Protein AF-A0A918JK34-F1 (afdb_monomer_lite)

InterPro domains:
  IPR000486 Extradiol ring-cleavage dioxygenase, class I /II [PS00082] (30-50)
  IPR029068 Glyoxalase/Bleomycin resistance protein/Dihydroxybiphenyl dioxygenase [G3DSA:3.10.180.10] (4-83)
  IPR029068 Glyoxalase/Bleomycin resistance protein/Dihydroxybiphenyl dioxygenase [SSF54593] (15-55)

Secondary structure (DSSP, 8-state):
---HHHHHHHHHHHHHHHHHTTT--EEEEEEETTTEEEEEEE-TTS-E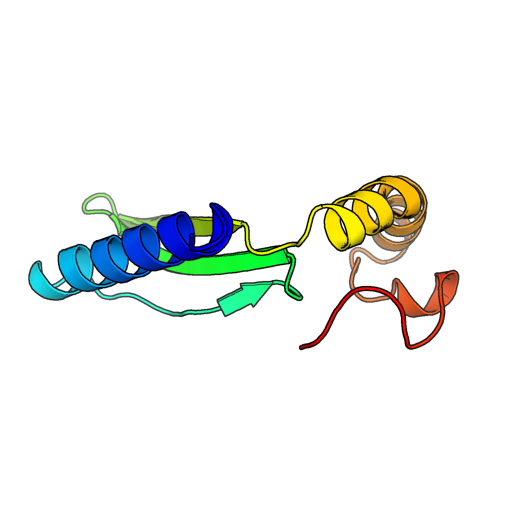EEEEEE---HHHHHHHHHHHHHHHHHHHHHS-GGGGHHHH-S-SS---

Sequence (96 aa):
MFPLAWRLVGCWLKAKADLEAKDVSVIGPVNHDDFLLSIYFFDPSGHRLELGVHTATPEQDKVFREEAMSVLEVWEKTYDWSRRERVFGAATGYSR

Radius of gyration: 16.18 Å; chains: 1; bounding box: 29×41×42 Å

Organism: NCBI:txid797535

Structure (mmCIF, N/CA/C/O backbone):
data_AF-A0A918JK34-F1
#
_entry.id   AF-A0A918JK34-F1
#
loop_
_atom_site.group_PDB
_atom_site.id
_atom_site.type_symbol
_atom_site.label_atom_id
_atom_site.label_alt_id
_atom_site.label_comp_id
_atom_site.label_asym_id
_atom_site.label_entity_id
_atom_site.label_seq_id
_atom_site.pdbx_PDB_ins_code
_atom_site.Cartn_x
_atom_site.Cartn_y
_atom_site.Cartn_z
_atom_site.occupancy
_atom_site.B_iso_or_equiv
_atom_site.auth_seq_id
_atom_site.auth_comp_id
_atom_site.auth_asym_id
_atom_site.auth_atom_id
_atom_site.pdbx_PDB_model_num
ATOM 1 N N . MET A 1 1 ? 0.511 -28.040 1.747 1.00 46.22 1 MET A N 1
ATOM 2 C CA . MET A 1 1 ? 1.312 -27.048 2.497 1.00 46.22 1 MET A CA 1
ATOM 3 C C . MET A 1 1 ? 1.018 -25.690 1.880 1.00 46.22 1 MET A C 1
ATOM 5 O O . MET A 1 1 ? 1.252 -25.547 0.690 1.00 46.22 1 MET A O 1
ATOM 9 N N . PHE A 1 2 ? 0.398 -24.760 2.611 1.00 55.00 2 PHE A N 1
ATOM 10 C CA . PHE A 1 2 ? 0.060 -23.440 2.058 1.00 55.00 2 PHE A CA 1
ATOM 11 C C . PHE A 1 2 ? 1.329 -22.578 1.919 1.00 55.00 2 PHE A C 1
ATOM 13 O O . PHE A 1 2 ? 2.182 -22.651 2.807 1.00 55.00 2 PHE A O 1
ATOM 20 N N . PRO A 1 3 ? 1.475 -21.776 0.848 1.00 69.12 3 PRO A N 1
ATOM 21 C CA . PRO A 1 3 ? 2.602 -20.856 0.696 1.00 69.12 3 PRO A CA 1
ATOM 22 C C . PRO A 1 3 ? 2.686 -19.872 1.872 1.00 69.12 3 PRO A C 1
ATOM 24 O O . PRO A 1 3 ? 1.656 -19.445 2.395 1.00 69.12 3 PRO A O 1
ATOM 27 N N . LEU A 1 4 ? 3.901 -19.474 2.269 1.00 66.62 4 LEU A N 1
ATOM 28 C CA . LEU A 1 4 ? 4.145 -18.544 3.385 1.00 66.62 4 LEU A CA 1
ATOM 29 C C . LEU A 1 4 ? 3.331 -17.240 3.259 1.00 66.62 4 LEU A C 1
ATOM 31 O O . LEU A 1 4 ? 2.806 -16.751 4.260 1.00 66.62 4 LEU A O 1
ATOM 35 N N . ALA A 1 5 ? 3.155 -16.737 2.033 1.00 66.19 5 ALA A N 1
ATOM 36 C CA . ALA A 1 5 ? 2.352 -15.552 1.725 1.00 66.19 5 ALA A CA 1
ATOM 37 C C . ALA A 1 5 ? 0.897 -15.669 2.221 1.00 66.19 5 ALA A C 1
ATOM 39 O O . ALA A 1 5 ? 0.365 -14.737 2.818 1.00 66.19 5 ALA A O 1
ATOM 40 N N . TRP A 1 6 ? 0.274 -16.846 2.094 1.00 73.56 6 TRP A N 1
ATOM 41 C CA . TRP A 1 6 ? -1.105 -17.066 2.549 1.00 73.56 6 TRP A CA 1
ATOM 42 C C . TRP A 1 6 ? -1.237 -16.981 4.075 1.00 73.56 6 TRP A C 1
ATOM 44 O O . TRP A 1 6 ? -2.239 -16.505 4.608 1.00 73.56 6 TRP A O 1
ATOM 54 N N . ARG A 1 7 ? -0.194 -17.401 4.800 1.00 84.75 7 ARG A N 1
ATOM 55 C CA . ARG A 1 7 ? -0.161 -17.304 6.263 1.00 84.75 7 ARG A CA 1
ATOM 56 C C . ARG A 1 7 ? -0.054 -15.852 6.726 1.00 84.75 7 ARG A C 1
ATOM 58 O O . ARG A 1 7 ? -0.707 -15.488 7.699 1.00 84.75 7 ARG A O 1
ATOM 65 N N . LEU A 1 8 ? 0.734 -15.033 6.029 1.00 88.00 8 LEU A N 1
ATOM 66 C CA . LEU A 1 8 ? 0.877 -13.611 6.343 1.00 88.00 8 LEU A CA 1
ATOM 67 C C . LEU A 1 8 ? -0.420 -12.844 6.077 1.00 88.00 8 LEU A C 1
ATOM 69 O O . LEU A 1 8 ? -0.849 -12.085 6.943 1.00 88.00 8 LEU A O 1
ATOM 73 N N . VAL A 1 9 ? -1.096 -13.112 4.954 1.00 93.19 9 VAL A N 1
ATOM 74 C CA . VAL A 1 9 ? -2.418 -12.531 4.658 1.00 93.19 9 VAL A CA 1
ATOM 75 C C . VAL A 1 9 ? -3.443 -12.929 5.723 1.00 93.19 9 VAL A C 1
ATOM 77 O O . VAL A 1 9 ? -4.193 -12.081 6.200 1.00 93.19 9 VAL A O 1
ATOM 80 N N . GLY A 1 10 ? -3.437 -14.187 6.176 1.00 95.12 10 GLY A N 1
ATOM 81 C CA . GLY A 1 10 ? -4.299 -14.635 7.274 1.00 95.12 10 GLY A CA 1
ATOM 82 C C . GLY A 1 10 ? -4.039 -13.896 8.594 1.00 95.12 10 GLY A C 1
ATOM 83 O O . GLY A 1 10 ? -4.982 -13.444 9.244 1.00 95.12 10 GLY A O 1
ATOM 84 N N . CYS A 1 11 ? -2.771 -13.723 8.983 1.00 95.88 11 CYS A N 1
ATOM 85 C CA . CYS A 1 11 ? -2.405 -12.933 10.166 1.00 95.88 11 CYS A CA 1
ATOM 86 C C . CYS A 1 11 ? -2.827 -11.463 10.032 1.00 95.88 11 CYS A C 1
ATOM 88 O O . CYS A 1 11 ? -3.292 -10.863 10.998 1.00 95.88 11 CYS A O 1
ATOM 90 N N . TRP A 1 12 ? -2.692 -10.896 8.836 1.00 97.19 12 TRP A N 1
ATOM 91 C CA . TRP A 1 12 ? -3.072 -9.522 8.539 1.00 97.19 12 TRP A CA 1
ATOM 92 C C . TRP A 1 12 ? -4.594 -9.308 8.611 1.00 97.19 12 TRP A C 1
ATOM 94 O O . TRP A 1 12 ? -5.053 -8.375 9.270 1.00 97.19 12 TRP A O 1
ATOM 104 N N . LEU A 1 13 ? -5.392 -10.228 8.057 1.00 97.00 13 LEU A N 1
ATOM 105 C CA . LEU A 1 13 ? -6.854 -10.225 8.205 1.00 97.00 13 LEU A CA 1
ATOM 106 C C . LEU A 1 13 ? -7.282 -10.361 9.670 1.00 97.00 13 LEU A C 1
ATOM 108 O O . LEU A 1 13 ? -8.229 -9.706 10.105 1.00 97.00 13 LEU A O 1
ATOM 112 N N . LYS A 1 14 ? -6.565 -11.175 10.452 1.00 97.88 14 LYS A N 1
ATOM 113 C CA . LYS A 1 14 ? -6.795 -11.265 11.895 1.00 97.88 14 LYS A CA 1
ATOM 114 C C . LYS A 1 14 ? -6.489 -9.941 12.601 1.00 97.88 14 LYS A C 1
ATOM 116 O O . LYS A 1 14 ? -7.282 -9.524 13.436 1.00 97.88 14 LYS A O 1
ATOM 121 N N . ALA A 1 15 ? -5.393 -9.268 12.257 1.00 97.75 15 ALA A N 1
ATOM 122 C CA . ALA A 1 15 ? -5.061 -7.964 12.830 1.00 97.75 15 ALA A CA 1
ATOM 123 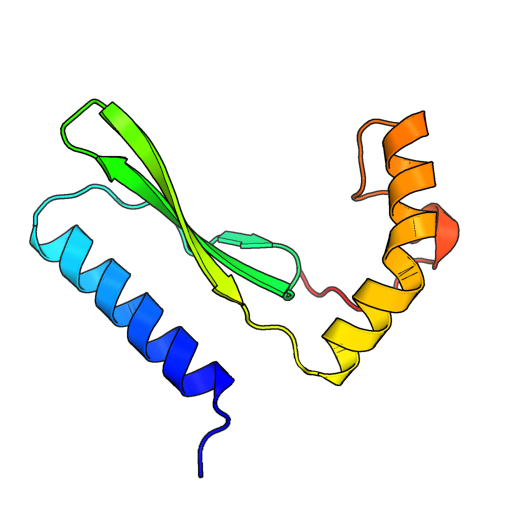C C . ALA A 1 15 ? -6.134 -6.908 12.513 1.00 97.75 15 ALA A C 1
ATOM 125 O O . ALA A 1 15 ? -6.524 -6.160 13.406 1.00 97.75 15 ALA A O 1
ATOM 126 N N . LYS A 1 16 ? -6.665 -6.900 11.280 1.00 98.06 16 LYS A N 1
ATOM 127 C CA . LYS A 1 16 ? -7.819 -6.070 10.901 1.00 98.06 16 LYS A CA 1
ATOM 128 C C . LYS A 1 16 ? -9.014 -6.321 11.829 1.00 98.06 16 LYS A C 1
ATOM 130 O O . LYS A 1 16 ? -9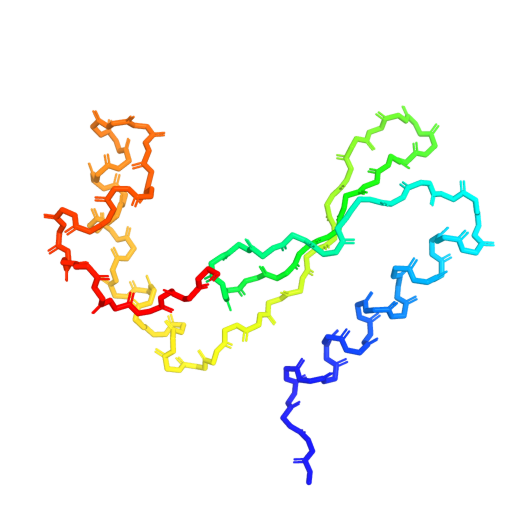.523 -5.380 12.430 1.00 98.06 16 LYS A O 1
ATOM 135 N N . ALA A 1 17 ? -9.415 -7.583 11.989 1.00 98.19 17 ALA A N 1
ATOM 136 C CA . ALA A 1 17 ? -10.538 -7.951 12.853 1.00 98.19 17 ALA A CA 1
ATOM 137 C C . ALA A 1 17 ? -10.288 -7.581 14.326 1.00 98.19 17 ALA A C 1
ATOM 139 O O . ALA A 1 17 ? -11.190 -7.106 15.010 1.00 98.19 17 ALA A O 1
ATOM 140 N N . ASP A 1 18 ? -9.056 -7.755 14.811 1.00 98.31 18 ASP A N 1
ATOM 141 C CA . ASP A 1 18 ? -8.671 -7.411 16.181 1.00 98.31 18 ASP A CA 1
ATOM 142 C C . ASP A 1 18 ? -8.662 -5.883 16.426 1.00 98.31 18 ASP A C 1
ATOM 144 O O . ASP A 1 18 ? -8.746 -5.471 17.586 1.00 98.31 18 ASP A O 1
ATOM 148 N N . LEU A 1 19 ? -8.522 -5.048 15.386 1.00 98.19 19 LEU A N 1
ATOM 149 C CA . LEU A 1 19 ? -8.672 -3.585 15.458 1.00 98.19 19 LEU A CA 1
ATOM 150 C C . LEU A 1 19 ? -10.152 -3.191 15.483 1.00 98.19 19 LEU A C 1
ATOM 152 O O . LEU A 1 19 ? -10.573 -2.452 16.371 1.00 98.19 19 LEU A O 1
ATOM 156 N N . GLU A 1 20 ? -10.948 -3.740 14.564 1.00 97.88 20 GLU A N 1
ATOM 157 C CA . GLU A 1 20 ? -12.392 -3.482 14.476 1.00 97.88 20 GLU A CA 1
ATOM 158 C C . GLU A 1 20 ? -13.124 -3.905 15.761 1.00 97.88 20 GLU A C 1
ATOM 160 O O . GLU A 1 20 ? -13.985 -3.181 16.250 1.00 97.88 20 GLU A O 1
ATOM 165 N N . ALA A 1 21 ? -12.723 -5.023 16.378 1.00 98.38 21 ALA A N 1
ATOM 166 C CA . ALA A 1 21 ? -13.268 -5.488 17.658 1.00 98.38 21 ALA A CA 1
ATOM 167 C C . ALA A 1 21 ? -12.929 -4.583 18.861 1.00 98.38 21 ALA A C 1
ATOM 169 O O . ALA A 1 21 ? -13.472 -4.786 19.945 1.00 98.38 21 ALA A O 1
ATOM 170 N N . LYS A 1 22 ? -12.013 -3.620 18.696 1.00 97.50 22 LYS A N 1
ATOM 171 C CA . LYS A 1 22 ? -11.656 -2.605 19.701 1.00 97.50 22 LYS A CA 1
ATOM 172 C C . LYS A 1 22 ? -12.207 -1.222 19.340 1.00 97.50 22 LYS A C 1
ATOM 174 O O . LYS A 1 22 ? -11.652 -0.219 19.782 1.00 97.50 22 LYS A O 1
ATOM 179 N N . ASP A 1 23 ? -13.237 -1.175 18.495 1.00 97.19 23 ASP A N 1
ATOM 180 C CA . ASP A 1 23 ? -13.880 0.052 18.012 1.00 97.19 23 ASP A CA 1
ATOM 181 C C . ASP A 1 23 ? -12.928 1.008 17.263 1.00 97.19 23 ASP A C 1
ATOM 183 O O . ASP A 1 23 ? -13.183 2.208 17.144 1.00 97.19 23 ASP A O 1
ATOM 187 N N . VAL A 1 24 ? -11.826 0.485 16.712 1.00 98.12 24 VAL A N 1
ATOM 188 C CA . VAL A 1 24 ? -10.952 1.247 15.813 1.00 98.12 24 VAL A CA 1
ATOM 189 C C . VAL A 1 24 ? -11.564 1.228 14.416 1.00 98.12 24 VAL A C 1
ATOM 191 O O . VAL A 1 24 ? -11.781 0.165 13.838 1.00 98.12 24 VAL A O 1
ATOM 194 N N . SER A 1 25 ? -11.817 2.408 13.847 1.00 97.62 25 SER A N 1
ATOM 195 C CA . SER A 1 25 ? -12.274 2.533 12.460 1.00 97.62 25 SER A CA 1
ATOM 196 C C . SER A 1 25 ? -11.141 2.193 11.489 1.00 97.62 25 SER A C 1
ATOM 198 O O . SER A 1 25 ? -10.066 2.798 11.547 1.00 97.62 25 SER A O 1
ATOM 200 N N . VAL A 1 26 ? -11.385 1.229 10.597 1.00 98.25 26 VAL A N 1
ATOM 201 C CA . VAL A 1 26 ? -10.401 0.719 9.636 1.00 98.25 26 VAL A CA 1
ATOM 202 C C . VAL A 1 26 ? -10.905 0.900 8.202 1.00 98.25 26 VAL A C 1
ATOM 204 O O . VAL A 1 26 ? -12.035 0.548 7.878 1.00 98.25 26 VAL A O 1
ATOM 207 N N . ILE A 1 27 ? -10.040 1.406 7.322 1.00 97.69 27 ILE A N 1
ATOM 208 C CA . ILE A 1 27 ? -10.258 1.513 5.872 1.00 97.69 27 ILE A CA 1
ATOM 209 C C . ILE A 1 27 ? -9.416 0.446 5.162 1.00 97.69 27 ILE A C 1
ATOM 211 O O . ILE A 1 27 ? -8.243 0.281 5.485 1.00 97.69 27 ILE A O 1
ATOM 215 N N . GLY A 1 28 ? -9.985 -0.243 4.170 1.00 94.94 28 GLY A N 1
ATOM 216 C CA . GLY A 1 28 ? -9.302 -1.251 3.345 1.00 94.94 28 GLY A CA 1
ATOM 217 C C . GLY A 1 28 ? -9.956 -2.643 3.409 1.00 94.94 28 GLY A C 1
ATOM 218 O O . GLY A 1 28 ? -10.989 -2.795 4.069 1.00 94.94 28 GLY A O 1
ATOM 219 N N . PRO A 1 29 ? -9.384 -3.680 2.757 1.00 95.56 29 PRO A N 1
ATOM 220 C CA . PRO A 1 29 ? -8.105 -3.701 2.032 1.00 95.56 29 PRO A CA 1
ATOM 221 C C . PRO A 1 29 ? -8.013 -2.686 0.891 1.00 95.56 29 PRO A C 1
ATOM 223 O O . PRO A 1 29 ? -8.951 -2.535 0.114 1.00 95.56 29 PRO A O 1
ATOM 226 N N . VAL A 1 30 ? -6.856 -2.044 0.764 1.00 94.69 30 VAL A N 1
ATOM 227 C CA . VAL A 1 30 ? -6.427 -1.321 -0.439 1.00 94.69 30 VAL A CA 1
ATOM 228 C C . VAL A 1 30 ? -5.388 -2.179 -1.151 1.00 94.69 30 VAL A C 1
ATOM 230 O O . VAL A 1 30 ? -4.442 -2.637 -0.510 1.00 94.69 30 VAL A O 1
ATOM 233 N N . ASN A 1 31 ? -5.583 -2.419 -2.449 1.00 90.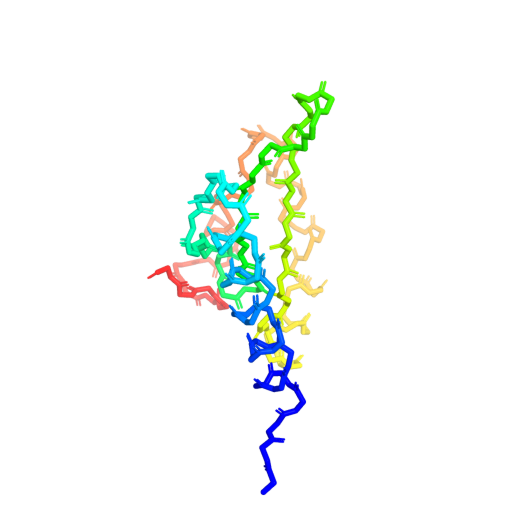56 31 ASN A N 1
ATOM 234 C CA . ASN A 1 31 ? -4.615 -3.121 -3.289 1.00 90.56 31 ASN A CA 1
ATOM 235 C C . ASN A 1 31 ? -3.615 -2.119 -3.881 1.00 90.56 31 ASN A C 1
ATOM 237 O O . ASN A 1 31 ? -4.017 -1.218 -4.617 1.00 90.56 31 ASN A O 1
ATOM 241 N N . HIS A 1 32 ? -2.332 -2.285 -3.557 1.00 87.06 32 HIS A N 1
ATOM 242 C CA . HIS A 1 32 ? -1.215 -1.523 -4.122 1.00 87.06 32 HIS A CA 1
ATOM 243 C C . HIS A 1 32 ? -0.570 -2.335 -5.232 1.00 87.06 32 HIS A C 1
ATOM 245 O O . HIS A 1 32 ? 0.563 -2.807 -5.108 1.00 87.06 32 HIS A O 1
ATOM 251 N N . ASP A 1 33 ? -1.363 -2.530 -6.285 1.00 82.81 33 ASP A N 1
ATOM 252 C CA . ASP A 1 33 ? -0.953 -3.179 -7.520 1.00 82.81 33 ASP A CA 1
ATOM 253 C C . ASP A 1 33 ? -0.345 -4.572 -7.238 1.00 82.81 33 ASP A C 1
ATOM 255 O O . ASP A 1 33 ? 0.813 -4.834 -7.513 1.00 82.81 33 ASP A O 1
ATOM 259 N N . ASP A 1 34 ? -1.090 -5.466 -6.587 1.00 84.00 34 ASP A N 1
ATOM 260 C CA . ASP A 1 34 ? -0.756 -6.868 -6.259 1.00 84.00 34 ASP A CA 1
ATOM 261 C C . ASP A 1 34 ? 0.545 -7.133 -5.469 1.00 84.00 34 ASP A C 1
ATOM 263 O O . ASP A 1 34 ? 0.800 -8.267 -5.045 1.00 84.00 34 ASP A O 1
ATOM 267 N N . PHE A 1 35 ? 1.360 -6.111 -5.210 1.00 86.25 35 PHE A N 1
ATOM 268 C CA . PHE A 1 35 ? 2.586 -6.207 -4.429 1.00 86.25 35 PHE A CA 1
ATOM 269 C C . PHE A 1 35 ? 2.294 -6.202 -2.930 1.00 86.25 35 PHE A C 1
ATOM 271 O O . PHE A 1 35 ? 2.963 -6.893 -2.155 1.00 86.25 35 PHE A O 1
ATOM 278 N N . LEU A 1 36 ? 1.289 -5.428 -2.519 1.00 91.50 36 LEU A N 1
ATOM 279 C CA . LEU A 1 36 ? 0.933 -5.224 -1.124 1.00 91.50 36 LEU A CA 1
ATOM 280 C C . LEU A 1 36 ? -0.568 -4.952 -0.979 1.00 91.50 36 LEU A C 1
ATOM 282 O O . LEU A 1 36 ? -1.141 -4.146 -1.706 1.00 91.50 36 LEU A O 1
ATOM 286 N N . LEU A 1 37 ? -1.192 -5.568 0.021 1.00 94.19 37 LEU A N 1
ATOM 287 C CA . LEU A 1 37 ? -2.491 -5.138 0.535 1.00 94.19 37 LEU A CA 1
ATOM 288 C C . LEU A 1 37 ? -2.282 -4.312 1.794 1.00 94.19 37 LEU A C 1
ATOM 290 O O . LEU A 1 37 ? -1.424 -4.652 2.607 1.00 94.19 37 LEU A O 1
ATOM 294 N N . SER A 1 38 ? -3.089 -3.280 2.016 1.00 97.38 38 SER A N 1
ATOM 295 C CA . SER A 1 38 ? -3.019 -2.539 3.273 1.00 97.38 38 SER A CA 1
ATOM 296 C C . SER A 1 38 ? -4.356 -2.099 3.838 1.00 97.38 38 SER A C 1
ATOM 298 O O . SER A 1 38 ? -5.385 -2.071 3.163 1.00 97.38 38 SER A O 1
ATOM 300 N N . ILE A 1 39 ? -4.337 -1.836 5.142 1.00 98.44 39 ILE A N 1
ATOM 301 C CA . ILE A 1 39 ? -5.427 -1.220 5.888 1.00 98.44 39 ILE A CA 1
ATOM 302 C C . ILE A 1 39 ? -4.911 0.054 6.546 1.00 98.44 39 ILE A C 1
ATOM 304 O O . ILE A 1 39 ? -3.757 0.118 6.973 1.00 98.44 39 ILE A O 1
ATOM 308 N N . TYR A 1 40 ? -5.789 1.041 6.677 1.00 98.31 40 TYR A N 1
ATOM 309 C CA . TYR A 1 40 ? -5.497 2.333 7.283 1.00 98.31 40 TYR A CA 1
ATOM 310 C C . TYR A 1 40 ? -6.400 2.576 8.484 1.00 98.31 40 TYR A C 1
ATOM 312 O O . TYR A 1 40 ? -7.596 2.295 8.429 1.00 98.31 40 TYR A O 1
ATOM 320 N N . PHE A 1 41 ? -5.840 3.123 9.555 1.00 98.44 41 PHE A N 1
ATOM 321 C CA . PHE A 1 41 ? -6.574 3.467 10.773 1.00 98.44 41 PHE A CA 1
ATOM 322 C C . PHE A 1 41 ? -5.857 4.590 11.526 1.00 98.44 41 PHE A C 1
ATOM 324 O O . PHE A 1 41 ? -4.723 4.943 11.199 1.00 98.44 41 PHE A O 1
ATOM 331 N N . PHE A 1 42 ? -6.524 5.169 12.521 1.00 98.25 42 PHE A N 1
ATOM 332 C CA . PHE A 1 42 ? -5.923 6.156 13.416 1.00 98.25 42 PHE A CA 1
ATOM 333 C C . PHE A 1 42 ? -5.547 5.515 14.751 1.00 98.25 42 PHE A C 1
ATOM 335 O O . PHE A 1 42 ? -6.310 4.716 15.295 1.00 98.25 42 PHE A O 1
ATOM 342 N N . ASP A 1 43 ? -4.376 5.866 15.277 1.00 96.44 43 ASP A N 1
ATOM 343 C CA . ASP A 1 43 ? -3.990 5.521 16.645 1.00 96.44 43 ASP A CA 1
ATOM 344 C C . ASP A 1 43 ? -4.666 6.461 17.674 1.00 96.44 43 ASP A C 1
ATOM 346 O O . ASP A 1 43 ? -5.258 7.479 17.298 1.00 96.44 43 ASP A O 1
ATOM 350 N N . PRO A 1 44 ? -4.572 6.175 18.987 1.00 96.25 44 PRO A N 1
ATOM 351 C CA . PRO A 1 44 ? -5.155 7.036 20.020 1.00 96.25 44 PRO A CA 1
ATOM 352 C C . PRO A 1 44 ? -4.570 8.457 20.090 1.00 96.25 44 PRO A C 1
ATOM 354 O O . PRO A 1 44 ? -5.185 9.337 20.687 1.00 96.25 44 PRO A O 1
ATOM 357 N N . SER A 1 45 ? -3.391 8.686 19.506 1.00 97.56 45 SER A N 1
ATOM 358 C CA . SER A 1 45 ? -2.753 10.007 19.425 1.00 97.56 45 SER A CA 1
ATOM 359 C C . SER A 1 45 ? -3.218 10.800 18.195 1.00 97.56 45 SER A C 1
ATOM 361 O O . SER A 1 45 ? -2.844 11.961 18.041 1.00 97.56 45 SER A O 1
ATOM 363 N N . GLY A 1 46 ? -4.024 10.194 17.315 1.00 96.25 46 GLY A N 1
ATOM 364 C CA . GLY A 1 46 ? -4.501 10.796 16.072 1.00 96.25 46 GLY A CA 1
ATOM 365 C C . GLY A 1 46 ? -3.551 10.630 14.883 1.00 96.25 46 GLY A C 1
ATOM 366 O O . GLY A 1 46 ? -3.754 11.281 13.856 1.00 96.25 46 GLY A O 1
ATOM 367 N N . HIS A 1 47 ? -2.535 9.765 14.961 1.00 97.81 47 HIS A N 1
ATOM 368 C CA . HIS A 1 47 ? -1.687 9.461 13.808 1.00 97.81 47 HIS A CA 1
ATOM 369 C C . HIS A 1 47 ? -2.371 8.471 12.874 1.00 97.81 47 HIS A C 1
ATOM 371 O O . HIS A 1 47 ? -2.856 7.424 13.305 1.00 97.81 47 HIS A O 1
ATOM 377 N N . ARG A 1 48 ? -2.351 8.770 11.572 1.00 97.94 48 ARG A N 1
ATOM 378 C CA . ARG A 1 48 ? -2.782 7.822 10.544 1.00 97.94 48 ARG A CA 1
ATOM 379 C C . ARG A 1 48 ? -1.691 6.778 10.331 1.00 97.94 48 ARG A C 1
ATOM 381 O O . ARG A 1 48 ? -0.593 7.119 9.894 1.00 97.94 48 ARG A O 1
ATOM 388 N N . LEU A 1 49 ? -2.022 5.522 10.593 1.00 97.94 49 LEU A N 1
ATOM 389 C CA . LEU A 1 49 ? -1.152 4.374 10.389 1.00 97.94 49 LEU A CA 1
ATOM 390 C C . LEU A 1 49 ? -1.625 3.541 9.199 1.00 97.94 49 LEU A C 1
ATOM 392 O O . LEU A 1 49 ? -2.808 3.525 8.855 1.00 97.94 49 LEU A O 1
ATOM 396 N N . GLU A 1 50 ? -0.674 2.833 8.599 1.00 97.94 50 GLU A N 1
ATOM 397 C CA . GLU A 1 50 ? -0.900 1.821 7.577 1.00 97.94 50 GLU A CA 1
ATOM 398 C C . GLU A 1 50 ? -0.333 0.491 8.070 1.00 97.94 50 GLU A C 1
ATOM 400 O O . GLU A 1 50 ? 0.829 0.417 8.472 1.00 97.94 50 GLU A O 1
ATOM 405 N N . LEU A 1 51 ? -1.144 -0.564 8.019 1.00 97.56 51 LEU A N 1
ATOM 406 C CA . LEU A 1 51 ? -0.664 -1.928 8.188 1.00 97.56 51 LEU A CA 1
ATOM 407 C C . LEU A 1 51 ? -0.753 -2.639 6.843 1.00 97.56 51 LEU A C 1
ATOM 409 O O . LEU A 1 51 ? -1.846 -2.954 6.370 1.00 97.56 51 LEU A O 1
ATOM 413 N N . GLY A 1 52 ? 0.407 -2.888 6.242 1.00 96.88 52 GLY A N 1
ATOM 414 C CA . GLY A 1 52 ? 0.540 -3.591 4.973 1.00 96.88 52 GLY A CA 1
ATOM 415 C C . GLY A 1 52 ? 0.895 -5.069 5.135 1.00 96.88 52 GLY A C 1
ATOM 416 O O . GLY A 1 52 ? 1.532 -5.470 6.110 1.00 96.88 52 GLY A O 1
ATOM 417 N N . VAL A 1 53 ? 0.521 -5.874 4.146 1.00 95.88 53 VAL A N 1
ATOM 418 C CA . VAL A 1 53 ? 0.995 -7.242 3.947 1.00 95.88 53 VAL A CA 1
ATOM 419 C C . VAL A 1 53 ? 1.469 -7.399 2.510 1.00 95.88 53 VAL A C 1
ATOM 421 O O . VAL A 1 53 ? 0.737 -7.120 1.567 1.00 95.88 53 VAL A O 1
ATOM 424 N N . HIS A 1 54 ? 2.711 -7.843 2.350 1.00 93.62 54 HIS A N 1
ATOM 425 C CA . HIS A 1 54 ? 3.292 -8.121 1.044 1.00 93.62 54 HIS A CA 1
ATOM 426 C C . HIS A 1 54 ? 2.651 -9.379 0.439 1.00 93.62 54 HIS A C 1
ATOM 428 O O . HIS A 1 54 ? 2.603 -10.427 1.091 1.00 93.62 54 HIS A O 1
ATOM 434 N N . THR A 1 55 ? 2.174 -9.273 -0.799 1.00 91.75 55 THR A N 1
ATOM 435 C CA . THR A 1 55 ? 1.436 -10.329 -1.511 1.00 91.75 55 THR A CA 1
ATOM 436 C C . THR A 1 55 ? 2.107 -10.797 -2.795 1.00 91.75 55 THR A C 1
ATOM 438 O O . THR A 1 55 ? 1.686 -11.823 -3.330 1.00 91.75 55 THR A O 1
ATOM 441 N N . ALA A 1 56 ? 3.154 -10.108 -3.265 1.00 89.69 56 ALA A N 1
ATOM 442 C CA . ALA A 1 56 ? 3.841 -10.495 -4.490 1.00 89.69 56 ALA A CA 1
ATOM 443 C C . ALA A 1 56 ? 4.437 -11.909 -4.392 1.00 89.69 56 ALA A C 1
ATOM 445 O O . ALA A 1 56 ? 4.971 -12.336 -3.363 1.00 89.69 56 ALA A O 1
ATOM 446 N N . THR A 1 57 ? 4.378 -12.635 -5.504 1.00 88.94 57 THR A N 1
ATOM 447 C CA . THR A 1 57 ? 5.164 -13.858 -5.705 1.00 88.94 57 THR A CA 1
ATOM 448 C C . THR A 1 57 ? 6.644 -13.518 -5.899 1.00 88.94 57 THR A C 1
ATOM 450 O O . THR A 1 57 ? 6.949 -12.427 -6.377 1.00 88.94 57 THR A O 1
ATOM 453 N N . PRO A 1 58 ? 7.584 -14.437 -5.609 1.00 90.50 58 PRO A N 1
ATOM 454 C CA . PRO A 1 58 ? 9.008 -14.216 -5.879 1.00 90.50 58 PRO A CA 1
ATOM 455 C C . PRO A 1 58 ? 9.307 -13.789 -7.325 1.00 90.50 58 PRO A C 1
ATOM 457 O O . PRO A 1 58 ? 10.216 -12.993 -7.561 1.00 90.50 58 PRO A O 1
ATOM 460 N N . GLU A 1 59 ? 8.534 -14.295 -8.288 1.00 89.38 59 GLU A N 1
ATOM 461 C CA . GLU A 1 59 ? 8.636 -13.955 -9.705 1.00 89.38 59 GLU A CA 1
ATOM 462 C C . GLU A 1 59 ? 8.200 -12.511 -9.982 1.00 89.38 59 GLU A C 1
ATOM 464 O O . GLU A 1 59 ? 8.932 -11.777 -10.646 1.00 89.38 59 GLU A O 1
ATOM 469 N N . GLN A 1 60 ? 7.057 -12.074 -9.440 1.00 87.69 60 GLN A N 1
ATOM 470 C CA . GLN A 1 60 ? 6.628 -10.669 -9.516 1.00 87.69 60 GLN A CA 1
ATOM 471 C C . GLN A 1 60 ? 7.650 -9.748 -8.848 1.00 87.69 60 GLN A C 1
ATOM 473 O O . GLN A 1 60 ? 8.045 -8.729 -9.402 1.00 87.69 60 GLN A O 1
ATOM 478 N N . ASP A 1 61 ? 8.139 -10.155 -7.684 1.00 89.81 61 ASP A N 1
ATOM 479 C CA . ASP A 1 61 ? 9.085 -9.402 -6.875 1.00 89.81 61 ASP A CA 1
ATOM 480 C C . ASP A 1 61 ? 10.435 -9.212 -7.594 1.00 89.81 61 ASP A C 1
ATOM 482 O O . ASP A 1 61 ? 11.094 -8.176 -7.481 1.00 89.81 61 ASP A O 1
ATOM 486 N N . LYS A 1 62 ? 10.844 -10.206 -8.392 1.00 91.62 62 LYS A N 1
ATOM 487 C CA . LYS A 1 62 ? 11.989 -10.098 -9.299 1.00 91.62 62 LYS A CA 1
ATOM 488 C C . LYS A 1 62 ? 11.738 -9.065 -10.403 1.00 91.62 62 LYS A C 1
ATOM 490 O O . LYS A 1 62 ? 12.598 -8.212 -10.603 1.00 91.62 62 LYS A O 1
ATOM 495 N N . VAL A 1 63 ? 10.580 -9.108 -11.063 1.00 88.38 63 VAL A N 1
ATOM 496 C CA . VAL A 1 63 ? 10.210 -8.128 -12.103 1.00 88.38 63 VAL A CA 1
ATOM 497 C C . VAL A 1 63 ? 10.20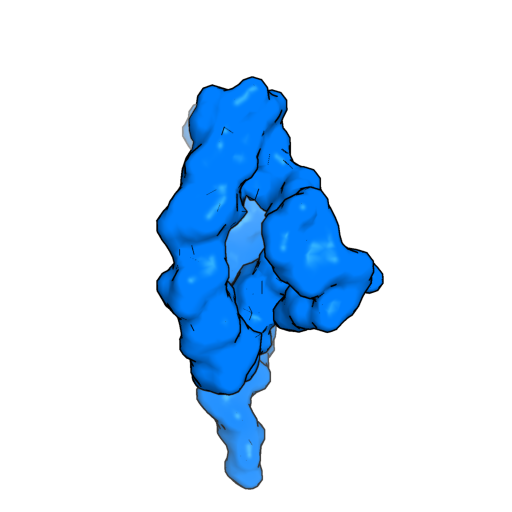9 -6.710 -11.528 1.00 88.38 63 VAL A C 1
ATOM 499 O O . VAL A 1 63 ? 10.837 -5.821 -12.093 1.00 88.38 63 VAL A O 1
ATOM 502 N N . PHE A 1 64 ? 9.602 -6.497 -10.356 1.00 88.19 64 PHE A N 1
ATOM 503 C CA . PHE A 1 64 ? 9.580 -5.179 -9.712 1.00 88.19 64 PHE A CA 1
ATOM 504 C C . PHE A 1 64 ? 10.984 -4.653 -9.408 1.00 88.19 64 PHE A C 1
ATOM 506 O O . PHE A 1 64 ? 11.255 -3.471 -9.612 1.00 88.19 64 PHE A O 1
ATOM 513 N N . ARG A 1 65 ? 11.898 -5.523 -8.960 1.00 91.75 65 ARG A N 1
ATOM 514 C CA . ARG A 1 65 ? 13.302 -5.152 -8.730 1.00 91.75 65 ARG A CA 1
ATOM 515 C C . ARG A 1 65 ? 14.028 -4.771 -10.020 1.00 91.75 65 ARG A C 1
ATOM 517 O O . ARG A 1 65 ? 14.808 -3.824 -10.001 1.00 91.75 65 ARG A O 1
ATOM 524 N N . GLU A 1 66 ? 13.784 -5.488 -11.112 1.00 92.69 66 GLU A N 1
ATOM 525 C CA . GLU A 1 66 ? 14.387 -5.202 -12.421 1.00 92.69 66 GLU A CA 1
ATOM 526 C C . GLU A 1 66 ? 13.870 -3.879 -13.014 1.00 92.69 66 GLU A C 1
ATOM 528 O O . GLU A 1 66 ? 14.647 -3.119 -13.589 1.00 92.69 66 GLU A O 1
ATOM 533 N N . GLU A 1 67 ? 12.586 -3.562 -12.823 1.00 90.19 67 GLU A N 1
ATOM 534 C CA . GLU A 1 67 ? 11.951 -2.350 -13.359 1.00 90.19 67 GLU A CA 1
ATOM 535 C C . GLU A 1 67 ? 12.173 -1.087 -12.495 1.00 90.19 67 GLU A C 1
ATOM 537 O O . GLU A 1 67 ? 12.001 0.032 -12.988 1.00 90.19 67 GLU A O 1
ATOM 542 N N . ALA A 1 68 ? 12.562 -1.237 -11.221 1.00 91.19 68 ALA A N 1
ATOM 543 C CA . ALA A 1 68 ? 12.532 -0.176 -10.205 1.00 91.19 68 ALA A CA 1
ATOM 544 C C . ALA A 1 68 ? 13.203 1.140 -10.634 1.00 91.19 68 ALA A C 1
ATOM 546 O O . ALA A 1 68 ? 12.629 2.215 -10.458 1.00 91.19 68 ALA A O 1
ATOM 547 N N . MET A 1 69 ? 14.402 1.069 -11.221 1.00 95.38 69 MET A N 1
ATOM 548 C CA . MET A 1 69 ? 15.144 2.272 -11.610 1.00 95.38 69 MET A CA 1
ATOM 549 C C . MET A 1 69 ? 14.490 3.006 -12.782 1.00 95.38 69 MET A C 1
ATOM 551 O O . MET A 1 69 ? 14.398 4.230 -12.762 1.00 95.38 69 MET A O 1
ATOM 555 N N . SER A 1 70 ? 13.961 2.284 -13.769 1.00 94.38 70 SER A N 1
ATOM 556 C CA . SER A 1 70 ? 13.259 2.915 -14.890 1.00 94.38 70 SER A CA 1
ATOM 557 C C . SER A 1 70 ? 11.918 3.515 -14.459 1.00 94.38 70 SER A C 1
ATOM 559 O O . SER A 1 70 ? 11.529 4.571 -14.956 1.00 94.38 70 SER A O 1
ATOM 561 N N . VAL A 1 71 ? 11.215 2.892 -13.503 1.00 91.19 71 VAL A N 1
ATOM 562 C CA . VAL A 1 71 ? 10.010 3.485 -12.896 1.00 91.19 71 VAL A CA 1
ATOM 563 C C . VAL A 1 71 ? 10.365 4.747 -12.104 1.00 91.19 71 VAL A C 1
ATOM 565 O O . VAL A 1 71 ? 9.637 5.739 -12.182 1.00 91.19 71 VAL A O 1
ATOM 568 N N . LEU A 1 72 ? 11.499 4.757 -11.398 1.00 94.38 72 LEU A N 1
ATOM 569 C CA . LEU A 1 72 ? 11.981 5.941 -10.687 1.00 94.38 72 LEU A CA 1
ATOM 570 C C . LEU A 1 72 ? 12.258 7.110 -11.645 1.00 94.38 72 LEU A C 1
ATOM 572 O O . LEU A 1 72 ? 11.853 8.230 -11.350 1.00 94.38 72 LEU A O 1
ATOM 576 N N . GLU A 1 73 ? 12.850 6.863 -12.816 1.00 95.62 73 GLU A N 1
ATOM 577 C CA . GLU A 1 73 ? 13.053 7.901 -13.842 1.00 95.62 73 GLU A CA 1
ATOM 578 C C . GLU A 1 73 ? 11.730 8.483 -14.378 1.00 95.62 73 GLU A C 1
ATOM 580 O O . GLU A 1 73 ? 11.650 9.668 -14.718 1.00 95.62 73 GLU A O 1
ATOM 585 N N . VAL A 1 74 ? 10.674 7.665 -14.476 1.00 93.38 74 VAL A N 1
ATOM 586 C CA . VAL A 1 74 ? 9.327 8.142 -14.836 1.00 93.38 74 VAL A CA 1
ATOM 587 C C . VAL A 1 74 ? 8.766 9.019 -13.726 1.00 93.38 74 VAL A C 1
ATOM 589 O O . VAL A 1 74 ? 8.237 10.103 -14.003 1.00 93.38 74 VAL A O 1
ATOM 592 N N . TRP A 1 75 ? 8.886 8.567 -12.478 1.00 94.12 75 TRP A N 1
ATOM 593 C CA . TRP A 1 75 ? 8.432 9.321 -11.319 1.00 94.12 75 TRP A CA 1
ATOM 594 C C . TRP A 1 75 ? 9.174 10.653 -11.195 1.00 94.12 75 TRP A C 1
ATOM 596 O O . TRP A 1 75 ? 8.530 11.673 -11.006 1.00 94.12 75 TRP A O 1
ATOM 606 N N . GLU A 1 76 ? 10.487 10.701 -11.405 1.00 96.88 76 GLU A N 1
ATOM 607 C CA . GLU A 1 76 ? 11.262 11.947 -11.327 1.00 96.88 76 GLU A CA 1
ATOM 608 C C . GLU A 1 76 ? 10.750 13.019 -12.306 1.00 96.88 76 GLU A C 1
ATOM 610 O O . GLU A 1 76 ? 10.719 14.206 -11.990 1.00 96.88 76 GLU A O 1
ATOM 615 N N . LYS A 1 77 ? 10.276 12.602 -13.485 1.00 95.25 77 LYS A N 1
ATOM 616 C CA . LYS A 1 77 ? 9.770 13.512 -14.526 1.00 95.25 77 LYS A CA 1
ATOM 617 C C . LYS A 1 77 ? 8.306 13.904 -14.347 1.00 95.25 77 LYS A C 1
ATOM 619 O O . LYS A 1 77 ? 7.871 14.905 -14.912 1.00 95.25 77 LYS A O 1
ATOM 624 N N . THR A 1 78 ? 7.514 13.078 -13.667 1.00 94.06 78 THR A N 1
ATOM 625 C CA . THR A 1 78 ? 6.044 13.199 -13.679 1.00 94.06 78 THR A CA 1
ATOM 626 C C . THR A 1 78 ? 5.402 13.237 -12.299 1.00 94.06 78 THR A C 1
ATOM 628 O O . THR A 1 78 ? 4.223 13.566 -12.203 1.00 94.06 78 THR A O 1
ATOM 631 N N . TYR A 1 79 ? 6.158 12.893 -11.258 1.00 92.62 79 TYR A N 1
ATOM 632 C CA . TYR A 1 79 ? 5.712 12.588 -9.898 1.00 92.62 79 TYR A CA 1
ATOM 633 C C . TYR A 1 79 ? 4.607 11.525 -9.836 1.00 92.62 79 TYR A C 1
ATOM 635 O O . TYR A 1 79 ? 3.857 11.442 -8.867 1.00 92.62 79 TYR A O 1
ATOM 643 N N . ASP A 1 80 ? 4.522 10.693 -10.875 1.00 88.69 80 ASP A N 1
ATOM 644 C CA . ASP A 1 80 ? 3.476 9.702 -11.073 1.00 88.69 80 ASP A CA 1
ATOM 645 C C . ASP A 1 80 ? 4.095 8.398 -11.586 1.00 88.69 80 ASP A C 1
ATOM 647 O O . ASP A 1 80 ? 4.303 8.188 -12.784 1.00 88.69 80 ASP A O 1
ATOM 651 N N . TRP A 1 81 ? 4.407 7.509 -10.644 1.00 85.19 81 TRP A N 1
ATOM 652 C CA . TRP A 1 81 ? 5.022 6.212 -10.923 1.00 85.19 81 TRP A CA 1
ATOM 653 C C . TRP A 1 81 ? 4.080 5.274 -11.698 1.00 85.19 81 TRP A C 1
ATOM 655 O O . TRP A 1 81 ? 4.546 4.368 -12.391 1.00 85.19 81 TRP A O 1
ATOM 665 N N . SER A 1 82 ? 2.760 5.511 -11.645 1.00 81.81 82 SER A N 1
ATOM 666 C CA . SER A 1 82 ? 1.759 4.663 -12.308 1.00 81.81 82 SER A CA 1
ATOM 667 C C . SER A 1 82 ? 1.852 4.719 -13.838 1.00 81.81 82 SER A C 1
ATOM 669 O O . SER A 1 82 ? 1.379 3.822 -14.532 1.00 81.81 82 SER A O 1
ATOM 671 N N . ARG A 1 83 ? 2.573 5.710 -14.382 1.00 85.81 83 ARG A N 1
ATOM 672 C CA . ARG A 1 83 ? 2.875 5.863 -15.815 1.00 85.81 83 ARG A CA 1
ATOM 673 C C . ARG A 1 83 ? 3.944 4.898 -16.341 1.00 85.81 83 ARG A C 1
ATOM 675 O O . ARG A 1 83 ? 4.454 5.105 -17.443 1.00 85.81 83 ARG A O 1
ATOM 682 N N . ARG A 1 84 ? 4.288 3.845 -15.594 1.00 83.56 84 ARG A N 1
ATOM 683 C CA . ARG A 1 84 ? 5.232 2.784 -15.998 1.00 83.56 84 ARG A CA 1
ATOM 684 C C . ARG A 1 84 ? 4.903 2.128 -17.340 1.00 83.56 84 ARG A C 1
ATOM 686 O O . ARG A 1 84 ? 5.812 1.685 -18.036 1.00 83.56 84 ARG A O 1
ATOM 693 N N . GLU A 1 85 ? 3.632 2.131 -17.746 1.00 82.38 85 GLU A N 1
ATOM 694 C CA . GLU A 1 85 ? 3.197 1.637 -19.059 1.00 82.38 85 GLU A CA 1
ATOM 695 C C . GLU A 1 85 ? 3.905 2.341 -20.228 1.00 82.38 85 GLU A C 1
ATOM 697 O O . GLU A 1 85 ? 4.052 1.774 -21.306 1.00 82.38 85 GLU A O 1
ATOM 702 N N . ARG A 1 86 ? 4.414 3.561 -20.009 1.00 82.06 86 ARG A N 1
ATOM 703 C CA . ARG A 1 86 ? 5.205 4.307 -20.997 1.00 82.06 86 ARG A CA 1
ATOM 704 C C . ARG A 1 86 ? 6.574 3.686 -21.264 1.00 82.06 86 ARG A C 1
ATOM 706 O O . ARG A 1 86 ? 7.174 3.994 -22.288 1.00 82.06 86 ARG A O 1
ATOM 713 N N . VAL A 1 87 ? 7.070 2.867 -20.339 1.00 85.31 87 VAL A N 1
ATOM 714 C CA . VAL A 1 87 ? 8.378 2.205 -20.415 1.00 85.31 87 VAL A CA 1
ATOM 715 C C . VAL A 1 87 ? 8.216 0.730 -20.775 1.00 85.31 87 VAL A C 1
ATOM 717 O O . VAL A 1 87 ? 8.952 0.230 -21.619 1.00 85.31 87 VAL A O 1
ATOM 720 N N . PHE A 1 88 ? 7.232 0.049 -20.181 1.00 83.19 88 PHE A N 1
ATOM 721 C CA . PHE A 1 88 ? 7.081 -1.409 -20.288 1.00 83.19 88 PHE A CA 1
ATOM 722 C C . PHE A 1 88 ? 5.842 -1.868 -21.078 1.00 83.19 88 PHE A C 1
ATOM 724 O O . PHE A 1 88 ? 5.667 -3.060 -21.316 1.00 83.19 88 PHE A O 1
ATOM 731 N N . GLY A 1 89 ? 4.989 -0.943 -21.529 1.00 78.38 89 GLY A N 1
ATOM 732 C CA . GLY A 1 89 ? 3.717 -1.254 -22.183 1.00 78.38 89 GLY A CA 1
ATOM 733 C C . GLY A 1 89 ? 2.586 -1.584 -21.199 1.00 78.38 89 GLY A C 1
ATOM 734 O O . GLY A 1 89 ? 2.752 -1.543 -19.983 1.00 78.38 89 GLY A O 1
ATOM 735 N N . ALA A 1 90 ? 1.405 -1.901 -21.738 1.00 64.56 90 ALA A N 1
ATOM 736 C CA . ALA A 1 90 ? 0.164 -2.047 -20.967 1.00 64.56 90 ALA A CA 1
ATOM 737 C C . ALA A 1 90 ? 0.094 -3.303 -20.073 1.00 64.56 90 ALA A C 1
ATOM 739 O O . ALA A 1 90 ? -0.850 -3.444 -19.300 1.00 64.56 90 ALA A O 1
ATOM 740 N N . ALA A 1 91 ? 1.049 -4.232 -20.178 1.00 61.00 91 ALA A N 1
ATOM 741 C CA . ALA A 1 91 ? 0.987 -5.496 -19.455 1.00 61.00 91 ALA A CA 1
ATOM 742 C C . ALA A 1 91 ? 2.374 -6.045 -19.103 1.00 61.00 91 ALA A C 1
ATOM 744 O O . ALA A 1 91 ? 2.958 -6.796 -19.876 1.00 61.00 91 ALA A O 1
ATOM 745 N N . THR A 1 92 ? 2.827 -5.751 -17.885 1.00 52.47 92 THR A N 1
ATOM 746 C CA . THR A 1 92 ? 3.648 -6.659 -17.063 1.00 52.47 92 THR A CA 1
ATOM 747 C C . THR A 1 92 ? 3.326 -6.402 -15.582 1.00 52.47 92 THR A C 1
ATOM 749 O O . THR A 1 92 ? 3.169 -5.255 -15.179 1.00 52.47 92 THR A O 1
ATOM 752 N N . GLY A 1 93 ? 3.189 -7.448 -14.763 1.00 52.97 93 GLY A N 1
ATOM 753 C CA . GLY A 1 93 ? 3.373 -7.400 -13.299 1.00 52.97 93 GLY A CA 1
ATOM 754 C C . GLY A 1 93 ? 2.190 -7.040 -12.384 1.00 52.97 93 GLY A C 1
ATOM 755 O O . GLY A 1 93 ? 2.101 -7.628 -11.307 1.00 52.97 93 GLY A O 1
ATOM 756 N N . TYR A 1 94 ? 1.298 -6.131 -12.786 1.00 59.34 94 TYR A N 1
ATOM 757 C CA . TYR A 1 94 ? 0.256 -5.581 -11.906 1.00 59.34 94 TYR A CA 1
ATOM 758 C C . TYR A 1 94 ? -1.158 -5.877 -12.409 1.00 59.34 94 TYR A C 1
ATOM 760 O O . TYR A 1 94 ? -1.515 -5.452 -13.509 1.00 59.34 94 TYR A O 1
ATOM 768 N N . SER A 1 95 ? -1.975 -6.556 -11.605 1.00 57.09 95 SER A N 1
ATOM 769 C CA . SER A 1 95 ? -3.432 -6.562 -11.763 1.00 57.09 95 SER A CA 1
ATOM 770 C C . SER A 1 95 ? -4.001 -5.556 -10.763 1.00 57.09 95 SER A C 1
ATOM 772 O O . SER A 1 95 ? -3.573 -5.491 -9.613 1.00 57.09 95 SER A O 1
ATOM 774 N N . ARG A 1 96 ? -4.925 -4.711 -11.215 1.00 51.69 96 ARG A N 1
ATOM 775 C CA . ARG A 1 96 ? -5.706 -3.837 -10.333 1.00 51.69 96 ARG A CA 1
ATOM 776 C C . ARG A 1 96 ? -7.064 -4.456 -10.071 1.00 51.69 96 ARG A C 1
ATOM 778 O O . ARG A 1 96 ? -7.629 -5.010 -11.042 1.00 51.69 96 ARG A O 1
#

Foldseek 3Di:
DDDPLVVQVVVQVVVVVVCVVVVWDKDDQDDPFQQKTWIWTADPVGDIDIDIRGRDDPVLVVVCVVCVVVLVVVCVVPVDSVVCCVVVNDDDRGDD

pLDDT: mean 88.41, std 12.67, range [46.22, 98.44]

=== Feature glossary ===
The features interleaved in this record are:

— What the protein is —

Sequence gives the chain of amino acids in standard one-letter code (A=alanine, C=cysteine, …, Y=tyrosine), read N→C. It is the only feature that is directly encoded by the gene; all structural features are derived from the folded form of this sequence.

Database cross-references. InterPro integrates a dozen domain/family signature databases into unified entries with residue-range hits. GO terms attach function/process/location labels with evidence codes. CATH codes position the fold in a four-level structural taxonomy. Organism is the NCBI-taxonomy species name.

— Where its atoms are —

Atomic coordinates in PDBx/mmCIF format — the same representation the Protein Data Bank distributes. Each line of the _atom_site loop places one backbone atom in Cartesian space (units: ångströms, origin: arbitrary).

The six renders are orthographic views along the three Cartesian axes in both directions. Representation (cartoon, sticks, or surface) and color scheme (sequence-rainbow or by-chain) vary across proteins so the training set covers all the common visualization conventions.

— Local backbone conformation —

Eight-state secondary structure (DSSP): H is the canonical α-helix, G the tighter 3₁₀-helix, I the wider π-helix; E/B are β-structure, T and S are turns and bends, and '-' is everything else. DSSP derives these from the pattern of main-chain N–H···O=C hydrogen bonds, not from the sequence.

P-SEA three-state annotation labels each residue as helix, strand, or coil based purely on the geometry of the Cα trace. It serves as a fallback when the full backbone (and thus DSSP) is unavailable.

The φ/ψ torsion pair specifies the backbone conformation at each residue. φ rotates about the N–Cα bond, ψ about the Cα–C bond. Steric clashes forbid most of the (φ, ψ) plane — the allowed regions (α-helix basin, β-sheet basin, left-handed helix) are the Ramachandran-allowed regions.

— Global shape and packing —

The geometric summary reports three shape descriptors. Rg (radius of gyration) measures how spread out the Cα atoms are about their centre of mass; compact globular proteins have small Rg, elongated or unfolded ones large. Cα contacts (<8 Å, |i−j|>4) count long-range residue pairs in spatial proximity — high for tightly packed folds, near zero for rods or random coil. The bounding-box extents give the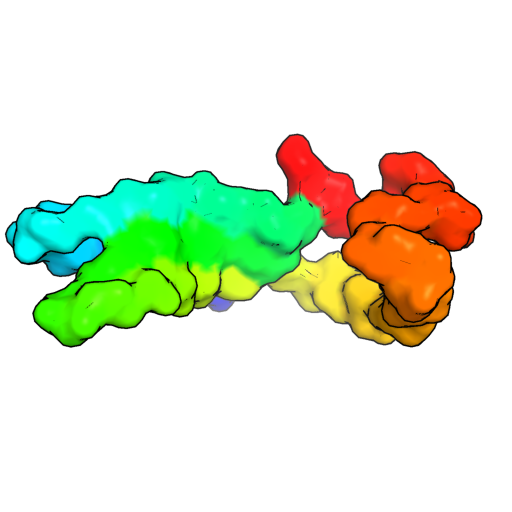 protein's footprint along x, y, z in Å.

Solvent-accessible surface area (SASA) is the area in Å² traced out by the centre of a 1.4 Å probe sphere (a water molecule) rolled over the protein's van der Waals surface (Shrake–Rupley / Lee–Richards construction). Buried residues have near-zero SASA; fully exposed residues can exceed 200 Å². The total SASA scales roughly with the number of surface residues.

The contact map is a binary N×N matrix image: pixel (i, j) is dark where Cα_i and Cα_j are within 8 Å and |i−j|>4. Because the |i−j|>4 filter removes local helical contacts, off-diagonal stripes parallel to the main diagonal indicate parallel β-sheets; stripes perpendicular to it indicate antiparallel β-sheets. The Ramachandran plot scatters every residue's (φ, ψ) pair against the sterically allowed regions. The PAE heatmap renders the predicted-aligned-error matrix.

— Structural neighborhood —

3Di is Foldseek's structural alphabet. Each residue is assigned one of twenty discrete states based on how its Cα sits relative to its spatial (not sequential) neighbors. Aligning 3Di strings finds structural homologs roughly as well as full 3D superposition, but orders of magnitude faster.

Nearest PDB neighbors are the top structural matches found by Foldseek when searching this structure against the entire Protein Data Bank. Each hit reports a TM-score (0 to 1; >0.5 almost always implies the same fold) and an E-value. These are *structural* homologs — they may share no detectable sequence similarity.

— Confidence and disorder —

For AlphaFold models, the B-factor field carries pLDDT — the model's own estimate of local accuracy on a 0–100 scale. Regions with pLDDT<50 should be treated as essentially unmodeled; they often correspond to intrinsically disordered segments.

Crystallographic B-factors measure how much each atom's electron density is smeared out, in Å². They rise in mobile loops and surface residues and fall in the buried interior. In AlphaFold models this column is repurposed to hold pLDDT instead.

Predicted aligned error is AlphaFold's pairwise confidence. Unlike pLDDT (per-residue), PAE is per-residue-pair and captures whether two parts of the structure are correctly placed relative to each other. Units are ångströms of expected positional error.